Protein AF-A0A6M3LUQ9-F1 (afdb_monomer_lite)

Sequence (94 aa):
MPVDKRWRPNGRRRIGEDTMNKVRRAALEELGGKLGELKSELENLRDEETEYYDNMPENLQNTERGESSEVAESLMSDALDNLASAIGNLEEIA

Secondary structure (DSSP, 8-state):
--------------TTS--S-HHHHHHHHHHHHHHHHHHHHHHHHHHHHHHHHHTS-HHHHTSHHHHHHHHHHHHHHHHHHHHHHHHHHHHHH-

Structure (mmCIF, N/CA/C/O backbone):
data_AF-A0A6M3LUQ9-F1
#
_entry.id   AF-A0A6M3LUQ9-F1
#
loop_
_atom_site.group_PDB
_atom_site.id
_atom_site.type_symbol
_atom_site.label_atom_id
_atom_site.label_alt_id
_atom_site.label_comp_id
_atom_site.label_asym_id
_atom_site.label_entity_id
_atom_site.label_seq_id
_atom_site.pdbx_PDB_ins_code
_atom_site.Cartn_x
_atom_site.Cartn_y
_atom_site.Cartn_z
_atom_site.occupancy
_atom_site.B_iso_or_equiv
_atom_site.auth_seq_id
_atom_site.auth_comp_id
_atom_site.auth_asym_id
_atom_site.auth_atom_id
_atom_site.pdbx_PDB_model_num
ATOM 1 N N . MET A 1 1 ? 40.304 17.786 -59.333 1.00 40.53 1 MET A N 1
ATOM 2 C CA . MET A 1 1 ? 39.246 17.201 -58.470 1.00 40.53 1 MET A CA 1
ATOM 3 C C . MET A 1 1 ? 39.547 15.716 -58.284 1.00 40.53 1 MET A C 1
ATOM 5 O O . MET A 1 1 ? 40.087 15.177 -59.242 1.00 40.53 1 MET A O 1
ATOM 9 N N . PRO A 1 2 ? 39.186 15.032 -57.176 1.00 50.09 2 PRO A N 1
ATOM 10 C CA . PRO A 1 2 ? 38.526 15.490 -55.947 1.00 50.09 2 PRO A CA 1
ATOM 11 C C . PRO A 1 2 ? 39.256 15.080 -54.641 1.00 50.09 2 PRO A C 1
ATOM 13 O O . PRO A 1 2 ? 40.015 14.122 -54.583 1.00 50.09 2 PRO A O 1
ATOM 16 N N . VAL A 1 3 ? 38.967 15.827 -53.576 1.00 55.69 3 VAL A N 1
ATOM 17 C CA . VAL A 1 3 ? 39.259 15.500 -52.171 1.00 55.69 3 VAL A CA 1
ATOM 18 C C . VAL A 1 3 ? 38.390 14.320 -51.737 1.00 55.69 3 VAL A C 1
ATOM 20 O O . VAL A 1 3 ? 37.161 14.414 -51.804 1.00 55.69 3 VAL A O 1
ATOM 23 N 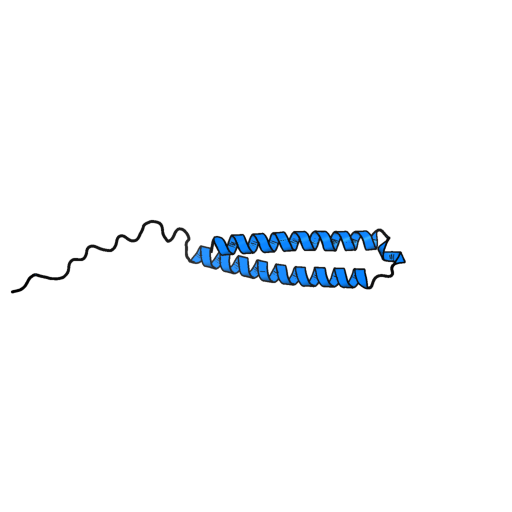N . ASP A 1 4 ? 39.023 13.232 -51.300 1.00 56.38 4 ASP A N 1
ATOM 24 C CA . ASP A 1 4 ? 38.342 12.061 -50.753 1.00 56.38 4 ASP A CA 1
ATOM 25 C C . ASP A 1 4 ? 37.627 12.433 -49.443 1.00 56.38 4 ASP A C 1
ATOM 27 O O . ASP A 1 4 ? 38.228 12.837 -48.443 1.00 56.38 4 ASP A O 1
ATOM 31 N N . LYS A 1 5 ? 36.297 12.364 -49.499 1.00 65.12 5 LYS A N 1
ATOM 32 C CA . LYS A 1 5 ? 35.367 12.583 -48.398 1.00 65.12 5 LYS A CA 1
ATOM 33 C C . LYS A 1 5 ? 34.916 11.214 -47.892 1.00 65.12 5 LYS A C 1
ATOM 35 O O . LYS A 1 5 ? 33.919 10.719 -48.410 1.00 65.12 5 LYS A O 1
ATOM 40 N N . ARG A 1 6 ? 35.540 10.668 -46.842 1.00 57.38 6 ARG A N 1
ATOM 41 C CA . ARG A 1 6 ? 34.881 9.883 -45.764 1.00 57.38 6 ARG A CA 1
ATOM 42 C C . ARG A 1 6 ? 35.904 9.220 -44.845 1.00 57.38 6 ARG A C 1
ATOM 44 O O . ARG A 1 6 ? 36.121 8.018 -44.877 1.00 57.38 6 ARG A O 1
ATOM 51 N N . TRP A 1 7 ? 36.426 9.996 -43.905 1.00 57.12 7 TRP A N 1
ATOM 52 C CA . TRP A 1 7 ? 36.793 9.430 -42.613 1.00 57.12 7 TRP A CA 1
ATOM 53 C C . TRP A 1 7 ? 36.270 10.343 -41.509 1.00 57.12 7 TRP A C 1
ATOM 55 O O . TRP A 1 7 ? 36.742 11.464 -41.332 1.00 57.12 7 TRP A O 1
ATOM 65 N N . ARG A 1 8 ? 35.235 9.885 -40.800 1.00 57.97 8 ARG A N 1
ATOM 66 C CA . ARG A 1 8 ? 34.809 10.460 -39.521 1.00 57.97 8 ARG A CA 1
ATOM 67 C C . ARG A 1 8 ? 35.171 9.429 -38.457 1.00 57.97 8 ARG A C 1
ATOM 69 O O . ARG A 1 8 ? 34.525 8.383 -38.435 1.00 57.97 8 ARG A O 1
ATOM 76 N N . PRO A 1 9 ? 36.204 9.655 -37.626 1.00 52.53 9 PRO A N 1
ATOM 77 C CA . PRO A 1 9 ? 36.539 8.697 -36.591 1.00 52.53 9 PRO A CA 1
ATOM 78 C C . PRO A 1 9 ? 35.371 8.653 -35.608 1.00 52.53 9 PRO A C 1
ATOM 80 O O . PRO A 1 9 ? 34.890 9.694 -35.159 1.00 52.53 9 PRO A O 1
ATOM 83 N N . ASN A 1 10 ? 34.903 7.429 -35.376 1.00 56.38 10 ASN A N 1
ATOM 84 C CA . ASN A 1 10 ? 33.815 7.038 -34.492 1.00 56.38 10 ASN A CA 1
ATOM 85 C C . ASN A 1 10 ? 33.565 8.029 -33.354 1.00 56.38 10 ASN A C 1
ATOM 87 O O . ASN A 1 10 ? 34.461 8.321 -32.557 1.00 56.38 10 ASN A O 1
ATOM 91 N N . GLY A 1 11 ? 32.308 8.473 -33.259 1.00 56.34 11 GLY A N 1
ATOM 92 C CA . GLY A 1 11 ? 31.780 9.112 -32.066 1.00 56.34 11 GLY A CA 1
ATOM 93 C C . GLY A 1 11 ? 32.174 8.267 -30.866 1.00 56.34 11 GLY A C 1
ATOM 94 O O . GLY A 1 11 ? 31.798 7.098 -30.765 1.00 56.34 11 GLY A O 1
ATOM 95 N N . ARG A 1 12 ? 33.005 8.847 -29.999 1.00 54.06 12 ARG A N 1
ATOM 96 C CA . ARG A 1 12 ? 33.324 8.280 -28.696 1.00 54.06 12 ARG A CA 1
ATOM 97 C C . ARG A 1 12 ? 31.977 8.071 -28.014 1.00 54.06 12 ARG A C 1
ATOM 99 O O . ARG A 1 12 ? 31.364 9.048 -27.590 1.00 54.06 12 ARG A O 1
ATOM 106 N N . ARG A 1 13 ? 31.483 6.827 -27.979 1.00 56.72 13 ARG A N 1
ATOM 107 C CA . ARG A 1 13 ? 30.393 6.454 -27.075 1.00 56.72 13 ARG A CA 1
ATOM 108 C C . ARG A 1 13 ? 30.826 6.979 -25.715 1.00 56.72 13 ARG A C 1
ATOM 110 O O . ARG A 1 13 ? 31.925 6.635 -25.279 1.00 56.72 13 ARG A O 1
ATOM 117 N N . ARG A 1 14 ? 30.046 7.887 -25.124 1.00 53.44 14 ARG A N 1
ATOM 118 C CA . ARG A 1 14 ? 30.311 8.369 -23.772 1.00 53.44 14 ARG A CA 1
ATOM 119 C C . ARG A 1 14 ? 30.328 7.130 -22.888 1.00 53.44 14 ARG A C 1
ATOM 121 O O . ARG A 1 14 ? 29.306 6.483 -22.690 1.00 53.44 14 ARG A O 1
ATOM 128 N N . ILE A 1 15 ? 31.524 6.737 -22.467 1.00 54.22 15 ILE A N 1
ATOM 129 C CA . ILE A 1 15 ? 31.725 5.674 -21.493 1.00 54.22 15 ILE A CA 1
ATOM 130 C C . ILE A 1 15 ? 31.197 6.277 -20.192 1.00 54.22 15 ILE A C 1
ATOM 132 O O . ILE A 1 15 ? 31.902 7.046 -19.548 1.00 54.22 15 ILE A O 1
ATOM 136 N N . GLY A 1 16 ? 29.911 6.071 -19.910 1.00 51.00 16 GLY A N 1
ATOM 137 C CA . GLY A 1 16 ? 29.245 6.680 -18.758 1.00 51.00 16 GLY A CA 1
ATOM 138 C C . GLY A 1 16 ? 27.720 6.772 -18.823 1.00 51.00 16 GLY A C 1
ATOM 139 O O . GLY A 1 16 ? 27.126 7.067 -17.799 1.00 51.00 16 GLY A O 1
ATOM 140 N N . GLU A 1 17 ? 27.077 6.516 -19.968 1.00 51.00 17 GLU A N 1
ATOM 141 C CA . GLU A 1 17 ? 25.631 6.782 -20.142 1.00 51.00 17 GLU A CA 1
ATOM 142 C C . GLU A 1 17 ? 24.747 5.520 -20.175 1.00 51.00 17 GLU A C 1
ATOM 144 O O . GLU A 1 17 ? 23.586 5.591 -20.546 1.00 51.00 17 GLU A O 1
ATOM 149 N N . ASP A 1 18 ? 25.292 4.363 -19.791 1.00 57.81 18 ASP A N 1
ATOM 150 C CA . ASP A 1 18 ? 24.554 3.091 -19.707 1.00 57.81 18 ASP A CA 1
ATOM 151 C C . ASP A 1 18 ? 25.108 2.300 -18.502 1.00 57.81 18 ASP A C 1
ATOM 153 O O . ASP A 1 18 ? 25.827 1.308 -18.635 1.00 57.81 18 ASP A O 1
ATOM 157 N N . THR A 1 19 ? 24.914 2.831 -17.290 1.00 61.81 19 THR A N 1
ATOM 158 C CA . THR A 1 19 ? 25.426 2.230 -16.041 1.00 61.81 19 THR A CA 1
ATOM 159 C C . THR A 1 19 ? 24.648 0.977 -15.629 1.00 61.81 19 THR A C 1
ATOM 161 O O . THR A 1 19 ? 25.166 0.165 -14.859 1.00 61.81 19 THR A O 1
ATOM 164 N N . MET A 1 20 ? 23.448 0.760 -16.182 1.00 68.31 20 MET A N 1
ATOM 165 C CA . MET A 1 20 ? 22.576 -0.361 -15.848 1.00 68.31 20 MET A CA 1
ATOM 166 C C . MET A 1 20 ? 22.275 -1.247 -17.061 1.00 68.31 20 MET A C 1
ATOM 168 O O . MET A 1 20 ? 21.919 -0.791 -18.141 1.00 68.31 20 MET A O 1
ATOM 172 N N . ASN A 1 21 ? 22.422 -2.561 -16.885 1.00 83.19 21 ASN A N 1
ATOM 173 C CA . ASN A 1 21 ? 22.071 -3.533 -17.916 1.00 83.19 21 ASN A CA 1
ATOM 174 C C . ASN A 1 21 ? 20.554 -3.483 -18.177 1.00 83.19 21 ASN A C 1
ATOM 176 O O . ASN A 1 21 ? 19.780 -3.586 -17.229 1.00 83.19 21 ASN A O 1
ATOM 180 N N . LYS A 1 22 ? 20.138 -3.415 -19.448 1.00 79.94 22 LYS A N 1
ATOM 181 C CA . LYS A 1 22 ? 18.721 -3.400 -19.866 1.00 79.94 22 LYS A CA 1
ATOM 182 C C . LYS A 1 22 ? 17.866 -4.503 -19.231 1.00 79.94 22 LYS A C 1
ATOM 184 O O . LYS A 1 22 ? 16.712 -4.264 -18.908 1.00 79.94 22 LYS A O 1
ATOM 189 N N . VAL A 1 23 ? 18.433 -5.690 -19.011 1.00 85.12 23 VAL A N 1
ATOM 190 C CA . VAL A 1 23 ? 17.761 -6.809 -18.329 1.00 85.12 23 VAL A CA 1
ATOM 191 C C . VAL A 1 23 ? 17.518 -6.494 -16.853 1.00 85.12 23 VAL A C 1
ATOM 193 O O . VAL A 1 23 ? 16.469 -6.825 -16.317 1.00 85.12 23 VAL A O 1
ATOM 196 N N . ARG A 1 24 ? 18.476 -5.839 -16.186 1.00 85.69 24 ARG A N 1
ATOM 197 C CA . ARG A 1 24 ? 18.326 -5.433 -14.783 1.00 85.69 24 ARG A CA 1
ATOM 198 C C . ARG A 1 24 ? 17.319 -4.296 -14.639 1.00 85.69 24 ARG A C 1
ATOM 200 O O . ARG A 1 24 ? 16.534 -4.342 -13.707 1.00 85.69 24 ARG A O 1
ATOM 207 N N . ARG A 1 25 ? 17.316 -3.334 -15.567 1.00 85.81 25 ARG A N 1
ATOM 208 C CA . ARG A 1 25 ? 16.300 -2.273 -15.632 1.00 85.81 25 ARG A CA 1
ATOM 209 C C . ARG A 1 25 ? 14.893 -2.857 -15.770 1.00 85.81 25 ARG A C 1
ATOM 211 O O . ARG A 1 25 ? 14.043 -2.563 -14.946 1.00 85.81 25 ARG A O 1
ATOM 218 N N . ALA A 1 26 ? 14.684 -3.763 -16.728 1.00 88.06 26 ALA A N 1
ATOM 219 C CA . ALA A 1 26 ? 13.389 -4.423 -16.912 1.00 88.06 26 ALA A CA 1
ATOM 220 C C . ALA A 1 26 ? 12.934 -5.197 -15.659 1.00 88.06 26 ALA A C 1
ATOM 222 O O . ALA A 1 26 ? 11.759 -5.177 -15.311 1.00 88.06 26 ALA A O 1
ATOM 223 N N . ALA A 1 27 ? 13.865 -5.841 -14.946 1.00 90.75 27 ALA A N 1
ATOM 224 C CA . ALA A 1 27 ? 13.551 -6.512 -13.686 1.00 90.75 27 ALA A CA 1
ATOM 225 C C . ALA A 1 27 ? 13.152 -5.528 -12.568 1.00 90.75 27 ALA A C 1
ATOM 227 O O . ALA A 1 27 ? 12.295 -5.861 -11.755 1.00 90.75 27 ALA A O 1
ATOM 228 N N . LEU A 1 28 ? 13.748 -4.329 -12.514 1.00 90.44 28 LEU A N 1
ATOM 229 C CA . LEU A 1 28 ? 13.332 -3.290 -11.565 1.00 90.44 28 LEU A CA 1
ATOM 230 C C . LEU A 1 28 ? 11.952 -2.723 -11.901 1.00 90.44 28 LEU A C 1
ATOM 232 O O . LEU A 1 28 ? 11.153 -2.540 -10.991 1.00 90.44 28 LEU A O 1
ATOM 236 N N . GLU A 1 29 ? 11.657 -2.498 -13.183 1.00 91.25 29 GLU A N 1
ATOM 237 C CA . GLU A 1 29 ? 10.331 -2.058 -13.641 1.00 91.25 29 GLU A CA 1
ATOM 238 C C . GLU A 1 29 ? 9.255 -3.096 -13.273 1.00 91.25 29 GLU A C 1
ATOM 240 O O . GLU A 1 29 ? 8.197 -2.742 -12.755 1.00 91.25 29 GLU A O 1
ATOM 245 N N . GLU A 1 30 ? 9.545 -4.391 -13.448 1.00 94.00 30 GLU A N 1
ATOM 246 C CA . GLU A 1 30 ? 8.649 -5.476 -13.027 1.00 94.00 30 GLU A CA 1
ATOM 247 C C . GLU A 1 30 ? 8.442 -5.500 -11.503 1.00 94.00 30 GLU A C 1
ATOM 249 O O . GLU A 1 30 ? 7.320 -5.685 -11.030 1.00 94.00 30 GLU A O 1
ATOM 254 N N . LEU A 1 31 ? 9.510 -5.307 -10.719 1.00 94.69 31 LEU A N 1
ATOM 255 C CA . LEU A 1 31 ? 9.407 -5.207 -9.261 1.00 94.69 31 LEU A CA 1
ATOM 256 C C . LEU A 1 31 ? 8.581 -3.988 -8.834 1.00 94.69 31 LEU A C 1
ATOM 258 O O . LEU A 1 31 ? 7.750 -4.122 -7.941 1.00 94.69 31 LEU A O 1
ATOM 262 N N . GLY A 1 32 ? 8.762 -2.837 -9.487 1.00 93.75 32 GLY A N 1
ATOM 263 C CA . GLY A 1 32 ? 7.952 -1.639 -9.259 1.00 93.75 32 GLY A CA 1
ATOM 264 C C . GLY A 1 32 ? 6.472 -1.890 -9.542 1.00 93.75 32 GLY A C 1
ATOM 265 O O . GLY A 1 32 ? 5.628 -1.550 -8.717 1.00 93.75 32 GLY A O 1
ATOM 266 N N . GLY A 1 33 ? 6.162 -2.587 -10.641 1.00 94.00 33 GLY A N 1
ATOM 267 C CA . GLY A 1 33 ? 4.800 -3.017 -10.964 1.00 94.00 33 GLY A CA 1
ATOM 268 C C . GLY A 1 33 ? 4.179 -3.895 -9.875 1.00 94.00 33 GLY A C 1
ATOM 269 O O . GLY A 1 33 ? 3.089 -3.597 -9.398 1.00 94.00 33 GLY A O 1
ATOM 270 N N . LYS A 1 34 ? 4.904 -4.921 -9.406 1.00 96.38 34 LYS A N 1
ATOM 271 C CA 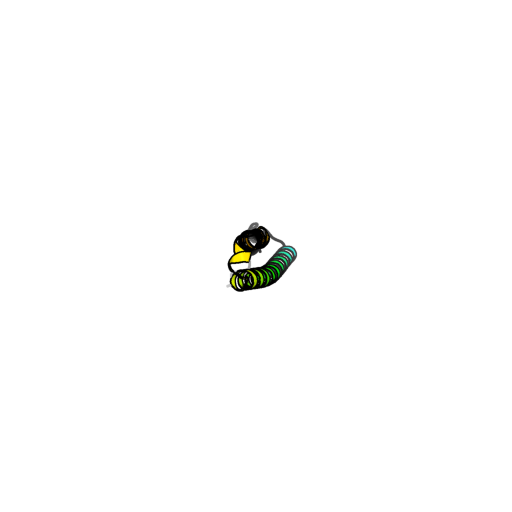. LYS A 1 34 ? 4.438 -5.803 -8.317 1.00 96.38 34 LYS A CA 1
ATOM 272 C C . LYS A 1 34 ? 4.227 -5.060 -7.001 1.00 96.38 34 LYS A C 1
ATOM 274 O O . LYS A 1 34 ? 3.280 -5.355 -6.280 1.00 96.38 34 LYS A O 1
ATOM 279 N N . LEU A 1 35 ? 5.104 -4.110 -6.669 1.00 95.31 35 LEU A N 1
ATOM 280 C CA . LEU A 1 35 ? 4.908 -3.264 -5.492 1.00 95.31 35 LEU A CA 1
ATOM 281 C C . LEU A 1 35 ? 3.680 -2.362 -5.650 1.00 95.31 35 LEU A C 1
ATOM 283 O O . LEU A 1 35 ? 2.976 -2.148 -4.670 1.00 95.31 35 LEU A O 1
ATOM 287 N N . GLY A 1 36 ? 3.403 -1.870 -6.860 1.00 94.75 36 GLY A N 1
ATOM 288 C CA . GLY A 1 36 ? 2.189 -1.114 -7.167 1.00 94.75 36 GLY A CA 1
ATOM 289 C C . GLY A 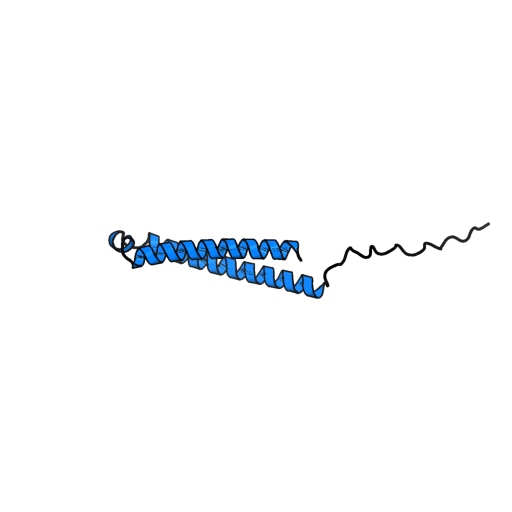1 36 ? 0.917 -1.943 -6.980 1.00 94.75 36 GLY A C 1
ATOM 290 O O . GLY A 1 36 ? -0.010 -1.485 -6.319 1.00 94.75 36 GLY A O 1
ATOM 291 N N . GLU A 1 37 ? 0.898 -3.178 -7.486 1.00 96.69 37 GLU A N 1
ATOM 292 C CA . GLU A 1 37 ? -0.210 -4.121 -7.272 1.00 96.69 37 GLU A CA 1
ATOM 293 C C . GLU A 1 37 ? -0.427 -4.393 -5.776 1.00 96.69 37 GLU A C 1
ATOM 295 O O . GLU A 1 37 ? -1.537 -4.229 -5.272 1.00 96.69 37 GLU A O 1
ATOM 300 N N . LEU A 1 38 ? 0.647 -4.706 -5.043 1.00 96.75 38 LEU A N 1
ATOM 301 C CA . LEU A 1 38 ? 0.585 -4.953 -3.601 1.00 96.75 38 LEU A CA 1
ATOM 302 C C . LEU A 1 38 ? 0.112 -3.721 -2.817 1.00 96.75 38 LEU A C 1
ATOM 304 O O . LEU A 1 38 ? -0.635 -3.857 -1.852 1.00 96.75 38 LEU A O 1
ATOM 308 N N . LYS A 1 39 ? 0.534 -2.518 -3.227 1.00 96.12 39 LYS A N 1
ATOM 309 C CA . LYS A 1 39 ? 0.078 -1.255 -2.638 1.00 96.12 39 LYS A CA 1
ATOM 310 C C . LYS A 1 39 ? -1.430 -1.100 -2.808 1.00 96.12 39 LYS A C 1
ATOM 312 O O . LYS A 1 39 ? -2.102 -0.820 -1.827 1.00 96.12 39 LYS A O 1
ATOM 317 N N . SER A 1 40 ? -1.964 -1.337 -4.004 1.00 96.62 40 SER A N 1
ATOM 318 C CA . SER A 1 40 ? -3.410 -1.269 -4.243 1.00 96.62 40 SER A CA 1
ATOM 319 C C . SER A 1 40 ? -4.195 -2.337 -3.477 1.00 96.62 40 SER A C 1
ATOM 321 O O . SER A 1 40 ? -5.278 -2.054 -2.974 1.00 96.62 40 SER A O 1
ATOM 323 N N . GLU A 1 41 ? -3.666 -3.556 -3.345 1.00 97.44 41 GLU A N 1
ATOM 324 C CA . GLU A 1 41 ? -4.284 -4.587 -2.499 1.00 97.44 41 GLU A CA 1
ATOM 325 C C . GLU A 1 41 ? -4.318 -4.171 -1.022 1.00 97.44 41 GLU A C 1
ATOM 327 O O . GLU A 1 41 ? -5.336 -4.349 -0.353 1.00 97.44 41 GLU A O 1
ATOM 332 N N . LEU A 1 42 ? -3.233 -3.578 -0.521 1.00 96.56 42 LEU A N 1
ATOM 333 C CA . LEU A 1 42 ? -3.157 -3.085 0.852 1.00 96.56 42 LEU A CA 1
ATOM 334 C C . LEU A 1 42 ? -4.065 -1.865 1.089 1.00 96.56 42 LEU A C 1
ATOM 336 O O . LEU A 1 42 ? -4.664 -1.774 2.156 1.00 96.56 42 LEU A O 1
ATOM 340 N N . GLU A 1 43 ? -4.206 -0.964 0.109 1.00 96.38 43 GLU A N 1
ATOM 341 C CA . GLU A 1 43 ? -5.167 0.154 0.151 1.00 96.38 43 GLU A CA 1
ATOM 342 C C . GLU A 1 43 ? -6.594 -0.366 0.328 1.00 96.38 43 GLU A C 1
ATOM 344 O O . GLU A 1 43 ? -7.293 0.076 1.235 1.00 96.38 43 GLU A O 1
ATOM 349 N N . ASN A 1 44 ? -6.991 -1.370 -0.460 1.00 96.75 44 ASN A N 1
ATOM 350 C CA . ASN A 1 44 ? -8.320 -1.970 -0.336 1.00 96.75 44 ASN A CA 1
ATOM 351 C C . ASN A 1 44 ? -8.548 -2.581 1.057 1.00 96.75 44 ASN A C 1
ATOM 353 O O .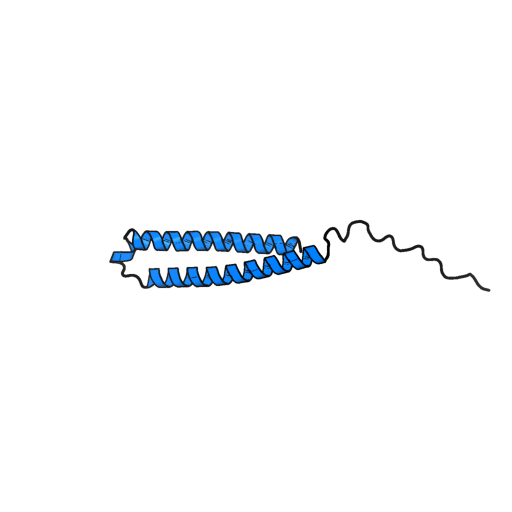 ASN A 1 44 ? -9.597 -2.362 1.652 1.00 96.75 44 ASN A O 1
ATOM 357 N N . LEU A 1 45 ? -7.568 -3.312 1.603 1.00 95.50 45 LEU A N 1
ATOM 358 C CA . LEU A 1 45 ? -7.681 -3.902 2.945 1.00 95.50 45 LEU A CA 1
ATOM 359 C C . LEU A 1 45 ? -7.765 -2.842 4.049 1.00 95.50 45 LEU A C 1
ATOM 361 O O . LEU A 1 45 ? -8.524 -3.009 5.001 1.00 95.50 45 LEU A O 1
ATOM 365 N N . ARG A 1 46 ? -7.007 -1.748 3.929 1.00 95.75 46 ARG A N 1
ATOM 366 C CA . ARG A 1 46 ? -7.090 -0.614 4.858 1.00 95.75 46 ARG A CA 1
ATOM 367 C C . ARG A 1 46 ? -8.475 0.031 4.808 1.00 95.75 46 ARG A C 1
ATOM 369 O O . ARG A 1 46 ? -9.034 0.363 5.853 1.00 95.75 46 ARG A O 1
ATOM 376 N N . ASP A 1 47 ? -9.021 0.219 3.612 1.00 95.31 47 ASP A N 1
ATOM 377 C CA . ASP A 1 47 ? -10.342 0.818 3.431 1.00 95.31 47 ASP A CA 1
ATOM 378 C C . ASP A 1 47 ? -11.447 -0.096 3.988 1.00 95.31 47 ASP A C 1
ATOM 380 O O . ASP A 1 47 ? -12.343 0.389 4.677 1.00 95.31 47 ASP A O 1
ATOM 384 N N . GLU A 1 48 ? -11.337 -1.415 3.792 1.00 94.81 48 GLU A N 1
ATOM 385 C CA . GLU A 1 48 ? -12.210 -2.415 4.427 1.00 94.81 48 GLU A CA 1
ATOM 386 C C . GLU A 1 48 ? -12.123 -2.368 5.963 1.00 94.81 48 GLU A C 1
ATOM 388 O O . GLU A 1 48 ? -13.152 -2.422 6.641 1.00 94.81 48 GLU A O 1
ATOM 393 N N . GLU A 1 49 ? -10.919 -2.238 6.529 1.00 93.38 49 GLU A N 1
ATOM 394 C CA . GLU A 1 49 ? -10.718 -2.119 7.981 1.00 93.38 49 GLU A CA 1
ATOM 395 C C . GLU A 1 49 ? -11.323 -0.816 8.527 1.00 93.38 49 GLU A C 1
ATOM 397 O O . GLU A 1 49 ? -11.991 -0.821 9.562 1.00 93.38 49 GLU A O 1
ATOM 402 N N . THR A 1 50 ? -11.158 0.290 7.798 1.00 91.31 50 THR A N 1
ATOM 403 C CA . THR A 1 50 ? -11.736 1.596 8.150 1.00 91.31 50 THR A CA 1
ATOM 404 C C . THR A 1 50 ? -13.263 1.532 8.122 1.00 91.31 50 THR A C 1
ATOM 406 O O . THR A 1 50 ? -13.921 1.936 9.078 1.00 91.31 50 THR A O 1
ATOM 409 N N . GLU A 1 51 ? -13.846 0.947 7.071 1.00 93.62 51 GLU A N 1
ATOM 410 C CA . GLU A 1 51 ? -15.292 0.741 6.973 1.00 93.62 51 GLU A CA 1
ATOM 411 C C . GLU A 1 51 ? -15.808 -0.182 8.090 1.00 93.62 51 GLU A C 1
ATOM 413 O O . GLU A 1 51 ? -16.887 0.044 8.645 1.00 93.62 51 GLU A O 1
ATOM 418 N N . TYR A 1 52 ? -15.048 -1.214 8.460 1.00 90.69 52 TYR A N 1
ATOM 419 C CA . TYR A 1 52 ? -15.380 -2.087 9.584 1.00 90.69 52 TYR A CA 1
ATOM 420 C C . TYR A 1 52 ? -15.382 -1.331 10.924 1.00 90.69 52 TYR A C 1
ATOM 422 O O . TYR A 1 52 ? -16.303 -1.520 11.727 1.00 90.69 52 TYR A O 1
ATOM 430 N N . TYR A 1 53 ? -14.396 -0.463 11.160 1.00 90.31 53 TYR A N 1
ATOM 431 C CA . TYR A 1 53 ? -14.319 0.372 12.358 1.00 90.31 53 TYR A CA 1
ATOM 432 C C . TYR A 1 53 ? -15.459 1.398 12.422 1.00 90.31 53 TYR A C 1
ATOM 434 O O . TYR A 1 53 ? -16.134 1.513 13.451 1.00 90.31 53 TYR A O 1
ATOM 442 N N . ASP A 1 54 ? -15.737 2.081 11.312 1.00 91.25 54 ASP A N 1
ATOM 443 C CA . ASP A 1 54 ? -16.794 3.092 11.205 1.00 91.25 54 ASP A CA 1
ATOM 444 C C . ASP A 1 54 ? -18.192 2.493 11.408 1.00 91.25 54 ASP A C 1
ATOM 446 O O . ASP A 1 54 ? -19.073 3.117 12.004 1.00 91.25 54 ASP A O 1
ATOM 450 N N . ASN A 1 55 ? -18.398 1.252 10.956 1.00 93.44 55 ASN A N 1
ATOM 451 C CA . ASN A 1 55 ? -19.643 0.512 11.163 1.00 93.44 55 ASN A CA 1
ATOM 452 C C . ASN A 1 55 ? -19.737 -0.159 12.545 1.00 93.44 55 ASN A C 1
ATOM 454 O O . ASN A 1 55 ? -20.776 -0.738 12.888 1.00 93.44 55 ASN A O 1
ATOM 458 N N . MET A 1 56 ? -18.673 -0.118 13.351 1.00 90.88 56 MET A N 1
ATOM 459 C CA . MET A 1 56 ? -18.668 -0.712 14.680 1.00 90.88 56 MET A CA 1
ATOM 460 C C . MET A 1 56 ? -19.551 0.102 15.644 1.00 90.88 56 MET A C 1
ATOM 462 O O . MET A 1 56 ? -19.494 1.328 15.662 1.00 90.88 56 MET A O 1
ATOM 466 N N . PRO A 1 57 ? -20.345 -0.551 16.514 1.00 90.88 57 PRO A N 1
ATOM 467 C CA . PRO A 1 57 ? -21.031 0.139 17.600 1.00 90.88 57 PRO A CA 1
ATOM 468 C C . PRO A 1 57 ? -20.056 0.948 18.475 1.00 90.88 57 PRO A C 1
ATOM 470 O O . PRO A 1 57 ? -19.027 0.427 18.900 1.00 90.88 57 PRO A O 1
ATOM 473 N N . GLU A 1 58 ? -20.402 2.190 18.816 1.00 87.12 58 GLU A N 1
ATOM 474 C CA . GLU A 1 58 ? -19.547 3.128 19.576 1.00 87.12 58 GLU A CA 1
ATOM 475 C C . GLU A 1 58 ? -19.098 2.574 20.949 1.00 87.12 58 GLU A C 1
ATOM 477 O O . GLU A 1 58 ? -18.001 2.843 21.443 1.00 87.12 58 GLU A O 1
ATOM 482 N N . ASN A 1 59 ? -19.915 1.709 21.558 1.00 90.31 59 ASN A N 1
ATOM 483 C CA . ASN A 1 59 ? -19.575 1.013 22.801 1.00 90.31 59 ASN A CA 1
ATOM 484 C C . ASN A 1 59 ? -18.505 -0.081 22.630 1.00 90.31 59 ASN A C 1
ATOM 486 O O . ASN A 1 59 ? -17.960 -0.548 23.628 1.00 90.31 59 ASN A O 1
ATOM 490 N N . LEU A 1 60 ? -18.236 -0.516 21.398 1.00 89.19 60 LEU A N 1
ATOM 491 C CA . LEU A 1 60 ? -17.187 -1.471 21.042 1.00 89.19 60 LEU A CA 1
ATOM 492 C C . LEU A 1 60 ? -15.940 -0.778 20.474 1.00 89.19 60 LEU A C 1
ATOM 494 O O . LEU A 1 60 ? -14.847 -1.323 20.626 1.00 89.19 60 LEU A O 1
ATOM 498 N N . GLN A 1 61 ? -16.071 0.428 19.913 1.00 87.75 61 GLN A N 1
ATOM 499 C CA . GLN A 1 61 ? -14.933 1.228 19.440 1.00 87.75 61 GLN A CA 1
ATOM 500 C C . GLN A 1 61 ? -13.950 1.571 20.573 1.00 87.75 61 GLN A C 1
ATOM 502 O O . GLN A 1 61 ? -12.744 1.517 20.380 1.00 87.75 61 GLN A O 1
ATOM 507 N N . ASN A 1 62 ? -14.453 1.812 21.788 1.00 87.31 62 ASN A N 1
ATOM 508 C CA . ASN A 1 62 ? -13.631 2.090 22.978 1.00 87.31 62 ASN A CA 1
ATOM 509 C C . ASN A 1 62 ? -13.156 0.826 23.726 1.00 87.31 62 ASN A C 1
ATOM 511 O O . ASN A 1 62 ? -12.823 0.883 24.909 1.00 87.31 62 ASN A O 1
ATOM 515 N N . THR A 1 63 ? -13.213 -0.343 23.088 1.00 93.44 63 THR A N 1
ATOM 516 C CA . THR A 1 63 ? -12.672 -1.588 23.656 1.00 93.44 63 THR A CA 1
ATOM 517 C C . THR A 1 63 ? -11.336 -1.919 23.006 1.00 93.44 63 THR A C 1
ATOM 519 O O . THR A 1 63 ? -11.040 -1.401 21.933 1.00 93.44 63 THR A O 1
ATOM 522 N N . GLU A 1 64 ? -10.582 -2.865 23.581 1.00 89.00 64 GLU A N 1
ATOM 523 C CA . GLU A 1 64 ? -9.338 -3.384 22.978 1.00 89.00 64 GLU A CA 1
ATOM 524 C C . GLU A 1 64 ? -9.510 -3.747 21.493 1.00 89.00 64 GLU A C 1
ATOM 526 O O . GLU A 1 64 ? -8.578 -3.623 20.705 1.00 89.00 64 GL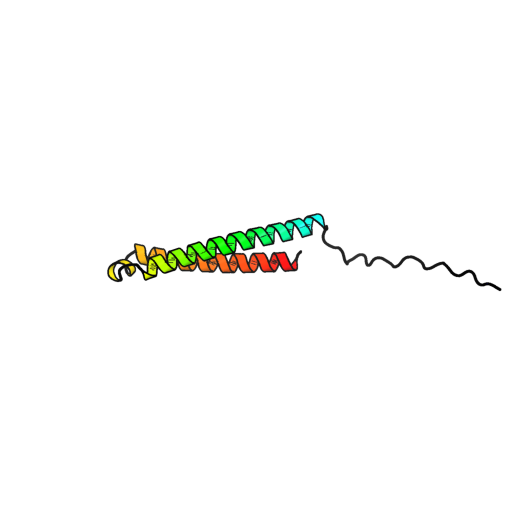U A O 1
ATOM 531 N N . ARG A 1 65 ? -10.714 -4.176 21.089 1.00 88.00 65 ARG A N 1
ATOM 532 C CA . ARG A 1 65 ? -11.011 -4.531 19.701 1.00 88.00 65 ARG A CA 1
ATOM 533 C C . ARG A 1 65 ? -11.065 -3.314 18.774 1.00 88.00 65 ARG A C 1
ATOM 535 O O . ARG A 1 65 ? -10.560 -3.406 17.661 1.00 88.00 65 ARG A O 1
ATOM 542 N N . GLY A 1 66 ? -11.656 -2.204 19.207 1.00 90.69 66 GLY A N 1
ATOM 543 C CA . GLY A 1 66 ? -11.660 -0.966 18.427 1.00 90.69 66 GLY A CA 1
ATOM 544 C C . GLY A 1 66 ? -10.273 -0.327 18.388 1.00 90.69 66 GLY A C 1
ATOM 545 O O . GLY A 1 66 ? -9.783 -0.020 17.308 1.00 90.69 66 GLY A O 1
ATOM 546 N N . GLU A 1 67 ? -9.582 -0.269 19.529 1.00 90.88 67 GLU A N 1
ATOM 547 C CA . GLU A 1 67 ? -8.187 0.195 19.594 1.00 90.88 67 GLU A CA 1
ATOM 548 C C . GLU A 1 67 ? -7.272 -0.630 18.672 1.00 90.88 67 GLU A C 1
ATOM 550 O O . GLU A 1 67 ? -6.436 -0.079 17.961 1.00 90.88 67 GLU A O 1
ATOM 555 N N . SER A 1 68 ? -7.451 -1.957 18.616 1.00 91.56 68 SER A N 1
ATOM 556 C CA . SER A 1 68 ? -6.661 -2.815 17.721 1.00 91.56 68 SER A CA 1
ATOM 557 C C . SER A 1 68 ? -6.902 -2.538 16.235 1.00 91.56 68 SER A C 1
ATOM 559 O O . SER A 1 68 ? -5.984 -2.703 15.436 1.00 91.56 68 SER A O 1
ATOM 561 N N . SER A 1 69 ? -8.114 -2.111 15.882 1.00 90.88 69 SER A N 1
ATOM 562 C CA . SER A 1 69 ? -8.516 -1.786 14.512 1.00 90.88 69 SER A CA 1
ATOM 563 C C . SER A 1 69 ? -7.933 -0.435 14.082 1.00 90.88 69 SER A C 1
ATOM 565 O O . SER A 1 69 ? -7.323 -0.340 13.022 1.00 90.88 69 SER A O 1
ATOM 567 N N . GLU A 1 70 ? -7.967 0.570 14.962 1.00 91.50 70 GLU A N 1
ATOM 568 C CA . GLU A 1 70 ? -7.301 1.864 14.747 1.00 91.50 70 GLU A CA 1
ATOM 569 C C . GLU A 1 70 ? -5.774 1.707 14.606 1.00 91.50 70 GLU A C 1
ATOM 571 O O . GLU A 1 70 ? -5.151 2.269 13.705 1.00 91.50 70 GLU A O 1
ATOM 576 N N . VAL A 1 71 ? -5.153 0.873 15.451 1.00 93.81 71 VAL A N 1
ATOM 577 C CA . VAL A 1 71 ? -3.723 0.548 15.327 1.00 93.81 71 VAL A CA 1
ATOM 578 C C . VAL A 1 71 ? -3.431 -0.183 14.015 1.00 93.81 71 VAL A C 1
ATOM 580 O O . VAL A 1 71 ? -2.408 0.087 13.385 1.00 93.81 71 VAL A O 1
ATOM 583 N N . ALA A 1 72 ? -4.301 -1.103 13.590 1.00 93.06 72 ALA A N 1
ATOM 584 C CA . ALA A 1 72 ? -4.141 -1.802 12.320 1.00 93.06 72 ALA A CA 1
ATOM 585 C C . ALA A 1 72 ? -4.201 -0.826 11.135 1.00 93.06 72 ALA A C 1
ATOM 587 O O . ALA A 1 72 ? -3.312 -0.869 10.286 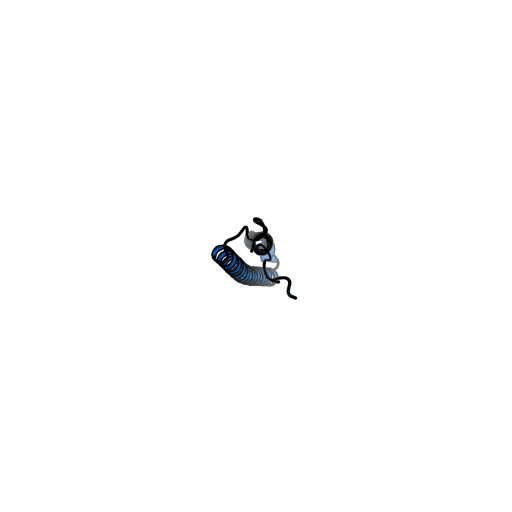1.00 93.06 72 ALA A O 1
ATOM 588 N N . GLU A 1 73 ? -5.173 0.089 11.116 1.00 93.81 73 GLU A N 1
ATOM 589 C CA . GLU A 1 73 ? -5.304 1.138 10.097 1.00 93.81 73 GLU A CA 1
ATOM 590 C C . GLU A 1 73 ? -4.051 2.024 10.036 1.00 93.81 73 GLU A C 1
ATOM 592 O O . GLU A 1 73 ? -3.485 2.218 8.958 1.00 93.81 73 GLU A O 1
ATOM 597 N N . SER A 1 74 ? -3.540 2.463 11.192 1.00 95.00 74 SER A N 1
ATOM 598 C CA . SER A 1 74 ? -2.304 3.250 11.268 1.00 95.00 74 SER A CA 1
ATOM 599 C C . SER A 1 74 ? -1.093 2.493 10.708 1.00 95.00 74 SER A C 1
ATOM 601 O O . SER A 1 74 ? -0.331 3.053 9.919 1.00 95.00 74 SER A O 1
ATOM 603 N N . LEU A 1 75 ? -0.919 1.215 11.062 1.00 96.56 75 LEU A N 1
ATOM 604 C CA . LEU A 1 75 ? 0.194 0.396 10.566 1.00 96.56 75 LEU A CA 1
ATOM 605 C C . LEU A 1 75 ? 0.082 0.099 9.064 1.00 96.56 75 LEU A C 1
ATOM 607 O O . LEU A 1 75 ? 1.103 0.014 8.378 1.00 96.56 75 LEU A O 1
ATOM 611 N N . MET A 1 76 ? -1.137 -0.070 8.541 1.00 95.88 76 MET A N 1
ATOM 612 C CA . MET A 1 76 ? -1.366 -0.232 7.104 1.00 95.88 76 MET A CA 1
ATOM 613 C C . MET A 1 76 ? -1.037 1.057 6.347 1.00 95.88 76 MET A C 1
ATOM 615 O O . MET A 1 76 ? -0.360 0.990 5.323 1.00 95.88 76 MET A O 1
ATOM 619 N N . SER A 1 77 ? -1.431 2.220 6.873 1.00 95.56 77 SER A N 1
ATOM 620 C CA . SER A 1 77 ? -1.064 3.530 6.321 1.00 95.56 77 SER A CA 1
ATOM 621 C C . SER A 1 77 ? 0.458 3.723 6.269 1.00 95.56 77 SER A C 1
ATOM 623 O O . SER A 1 77 ? 1.003 4.045 5.213 1.00 95.56 77 SER A O 1
ATOM 625 N N . ASP A 1 78 ? 1.172 3.395 7.350 1.00 97.38 78 ASP A N 1
ATOM 626 C CA . ASP A 1 78 ? 2.642 3.428 7.372 1.00 97.38 78 ASP A CA 1
ATOM 627 C C . ASP A 1 78 ? 3.258 2.479 6.326 1.00 97.38 78 ASP A C 1
ATOM 629 O O . ASP A 1 78 ? 4.248 2.797 5.658 1.00 97.38 78 ASP A O 1
ATOM 633 N N . ALA A 1 79 ? 2.697 1.279 6.165 1.00 96.75 79 ALA A N 1
ATOM 634 C CA . ALA A 1 79 ? 3.160 0.325 5.164 1.00 96.75 79 ALA A CA 1
ATOM 635 C C . ALA A 1 79 ? 2.926 0.834 3.728 1.00 96.75 79 ALA A C 1
ATOM 637 O O . ALA A 1 79 ? 3.803 0.662 2.877 1.00 96.75 79 ALA A O 1
ATOM 638 N N . LEU A 1 80 ? 1.807 1.512 3.461 1.00 96.88 80 LEU A N 1
ATOM 639 C CA . LEU A 1 80 ? 1.512 2.137 2.168 1.00 96.88 80 LEU A CA 1
ATOM 640 C C . LEU A 1 80 ? 2.500 3.250 1.813 1.00 96.88 80 LEU A C 1
ATOM 642 O O . LEU A 1 80 ? 2.983 3.291 0.676 1.00 96.88 80 LEU A O 1
ATOM 646 N N . ASP A 1 81 ? 2.861 4.098 2.775 1.00 96.94 81 ASP A N 1
ATOM 647 C CA . ASP A 1 81 ? 3.861 5.157 2.588 1.00 96.94 81 ASP A CA 1
ATOM 648 C C . ASP A 1 81 ? 5.253 4.581 2.286 1.00 96.94 81 ASP A C 1
ATOM 650 O O . ASP A 1 81 ? 5.980 5.064 1.405 1.00 96.94 81 ASP A O 1
ATOM 654 N N . ASN A 1 82 ? 5.614 3.490 2.966 1.00 96.56 82 ASN A N 1
ATOM 655 C CA . ASN A 1 82 ? 6.854 2.764 2.702 1.00 96.56 82 ASN A CA 1
ATOM 656 C C . ASN A 1 82 ? 6.861 2.131 1.303 1.00 96.56 82 ASN A C 1
ATOM 658 O O . ASN A 1 82 ? 7.877 2.200 0.605 1.00 96.56 82 ASN A O 1
ATOM 662 N N . LEU A 1 83 ? 5.739 1.551 0.863 1.00 95.56 83 LEU A N 1
ATOM 663 C CA . LEU A 1 83 ? 5.595 1.007 -0.490 1.00 95.56 83 LEU A CA 1
ATOM 664 C C . LEU A 1 83 ? 5.686 2.107 -1.551 1.00 95.56 83 LEU A C 1
ATOM 666 O O . LEU A 1 83 ? 6.411 1.940 -2.530 1.00 95.56 83 LEU A O 1
ATOM 670 N N . ALA A 1 84 ? 5.023 3.248 -1.342 1.00 94.88 84 ALA A N 1
ATOM 671 C CA . ALA A 1 84 ? 5.100 4.399 -2.241 1.00 94.88 84 ALA A CA 1
ATOM 672 C C . ALA A 1 84 ? 6.546 4.897 -2.392 1.00 94.88 84 ALA A C 1
ATOM 674 O O . ALA A 1 84 ? 7.030 5.107 -3.506 1.00 94.88 84 ALA A O 1
ATOM 675 N N . SER A 1 85 ? 7.262 5.007 -1.271 1.00 96.06 85 SER A N 1
ATOM 676 C CA . SER A 1 85 ? 8.675 5.391 -1.250 1.00 96.06 85 SER A CA 1
ATOM 677 C C . SER A 1 85 ? 9.556 4.370 -1.976 1.00 96.06 85 SER A C 1
ATOM 679 O O . SER A 1 85 ? 10.445 4.742 -2.741 1.00 96.06 85 SER A O 1
ATOM 681 N N . ALA A 1 86 ? 9.312 3.072 -1.771 1.00 94.50 86 ALA A N 1
ATOM 682 C CA . ALA A 1 86 ? 10.043 2.009 -2.455 1.00 94.50 86 ALA A CA 1
ATOM 683 C C . ALA A 1 86 ? 9.818 2.036 -3.975 1.00 94.50 86 ALA A C 1
ATOM 685 O O . ALA A 1 86 ? 10.784 1.903 -4.723 1.00 94.50 86 ALA A O 1
ATOM 686 N N . ILE A 1 87 ? 8.579 2.255 -4.430 1.00 94.50 87 ILE A N 1
ATOM 687 C CA . ILE A 1 87 ? 8.241 2.390 -5.855 1.00 94.50 87 ILE A CA 1
ATOM 688 C C . ILE A 1 87 ? 8.972 3.587 -6.466 1.00 94.50 87 ILE A C 1
ATOM 690 O O . ILE A 1 87 ? 9.669 3.410 -7.461 1.00 94.50 87 ILE A O 1
ATOM 694 N N . GLY A 1 88 ? 8.902 4.767 -5.838 1.00 93.12 88 GLY A N 1
ATOM 695 C CA . GLY A 1 88 ? 9.600 5.961 -6.329 1.00 93.12 88 GLY A CA 1
ATOM 696 C C . GLY A 1 88 ? 11.113 5.748 -6.453 1.00 93.12 88 GLY A C 1
ATOM 697 O O . GLY A 1 88 ? 11.709 6.073 -7.477 1.00 93.12 88 GLY A O 1
ATOM 698 N N . ASN A 1 89 ? 11.732 5.091 -5.465 1.00 93.25 89 ASN A N 1
ATOM 699 C CA . ASN A 1 89 ? 13.151 4.733 -5.536 1.00 93.25 89 ASN A CA 1
ATOM 700 C C . ASN A 1 89 ? 13.463 3.773 -6.700 1.00 93.25 89 ASN A C 1
ATOM 702 O O . ASN A 1 89 ? 14.525 3.876 -7.308 1.00 93.25 89 ASN A O 1
ATOM 706 N N . LEU A 1 90 ? 12.575 2.822 -7.015 1.00 90.56 90 LEU A N 1
ATOM 707 C CA . LEU A 1 90 ? 12.768 1.907 -8.146 1.00 90.56 90 LEU A CA 1
ATOM 708 C C . LEU A 1 90 ? 12.614 2.617 -9.494 1.00 90.56 90 LEU A C 1
ATOM 710 O O . LEU A 1 90 ? 13.393 2.334 -10.405 1.00 90.56 90 LEU A O 1
ATOM 714 N N . GLU A 1 91 ? 11.665 3.547 -9.608 1.00 89.00 91 GLU A N 1
ATOM 715 C CA . GLU A 1 91 ? 11.458 4.373 -10.804 1.00 89.00 91 GLU A CA 1
ATOM 716 C C . GLU A 1 91 ? 12.654 5.291 -11.094 1.00 89.00 91 GLU A C 1
ATOM 718 O O . GLU A 1 91 ? 12.995 5.501 -12.255 1.00 89.00 91 GLU A O 1
ATOM 723 N N . GLU A 1 92 ? 13.337 5.796 -10.061 1.00 89.00 92 GLU A N 1
ATOM 724 C CA . GLU A 1 92 ? 14.564 6.587 -10.231 1.00 89.00 92 GLU A CA 1
ATOM 725 C C . GLU A 1 92 ? 15.765 5.756 -10.719 1.00 89.00 92 GLU A C 1
ATOM 727 O O . GLU A 1 92 ? 16.662 6.291 -11.378 1.00 89.00 92 GLU A O 1
ATOM 732 N N . ILE A 1 93 ? 15.813 4.460 -10.385 1.00 85.31 93 ILE A N 1
ATOM 733 C CA . ILE A 1 93 ? 16.925 3.566 -10.753 1.00 85.31 93 ILE A CA 1
ATOM 734 C C . ILE A 1 93 ? 16.714 2.944 -12.138 1.00 85.31 93 ILE A C 1
ATOM 736 O O . ILE A 1 93 ? 17.698 2.717 -12.850 1.00 85.31 93 ILE A O 1
ATOM 740 N N . ALA A 1 94 ? 15.465 2.622 -12.488 1.00 77.94 94 ALA A N 1
ATOM 741 C CA . ALA A 1 94 ? 15.102 1.973 -13.743 1.00 77.94 94 ALA A CA 1
ATOM 742 C C . ALA A 1 94 ? 15.416 2.861 -14.956 1.00 77.94 94 ALA A C 1
ATOM 744 O O . ALA A 1 94 ? 16.368 2.515 -15.697 1.00 77.94 94 ALA A O 1
#

Organism: NCBI:txid1070528

pLDDT: mean 84.54, std 15.65, range [40.53, 97.44]

Foldseek 3Di:
DDDDDDDDPDDPPPPPDPPDDPVVLVVLVVVLVVLVVVLVVLVVVLVVLVVVLVPDDPVCCPDPVVVVSVVVSVVSVVVSVVSVVSSVVSVVVD

Radius of gyration: 26.4 Å; chains: 1; bounding box: 60×24×82 Å